Protein AF-W2EKQ3-F1 (afdb_monomer_lite)

Radius of gyration: 16.61 Å; chains: 1; bounding box: 39×33×30 Å

Foldseek 3Di:
DVVLVVVLVVVQVVQVVVCVVPVDCVSVVVSVVVSVVVVVVCVVCVPVVVVVVVLVVVQVVCVVVVHDRDDDPDDPVRVCVVVVVPD

Structure (mmCIF, N/CA/C/O backbone):
data_AF-W2EKQ3-F1
#
_entry.id   AF-W2EKQ3-F1
#
loop_
_atom_site.group_PDB
_atom_site.id
_atom_site.type_symbol
_atom_site.label_atom_id
_atom_site.label_alt_id
_atom_site.label_comp_id
_atom_site.label_asym_id
_atom_site.label_entity_id
_atom_site.label_seq_id
_atom_site.pdbx_PDB_ins_code
_atom_site.Cartn_x
_atom_site.Cartn_y
_atom_site.Cartn_z
_atom_site.occupancy
_atom_site.B_iso_or_equiv
_atom_site.auth_seq_id
_atom_site.auth_comp_id
_atom_site.auth_asym_id
_atom_site.auth_atom_id
_atom_site.pdbx_PDB_model_num
ATOM 1 N N . MET A 1 1 ? 2.442 8.281 -8.675 1.00 74.06 1 MET A N 1
ATOM 2 C CA . MET A 1 1 ? 1.959 7.599 -9.900 1.00 74.06 1 MET A CA 1
ATOM 3 C C . MET A 1 1 ? 0.484 7.226 -9.716 1.00 74.06 1 MET A C 1
ATOM 5 O O . MET A 1 1 ? 0.040 7.284 -8.573 1.00 74.06 1 MET A O 1
ATOM 9 N N . PRO A 1 2 ? -0.306 6.902 -10.763 1.00 86.19 2 PRO A N 1
ATOM 10 C CA . PRO A 1 2 ? -1.716 6.510 -10.600 1.00 86.19 2 PRO A CA 1
ATOM 11 C C . PRO A 1 2 ? -1.919 5.387 -9.569 1.00 86.19 2 PRO A C 1
ATOM 13 O O . PRO A 1 2 ? -2.778 5.494 -8.705 1.00 86.19 2 PRO A O 1
ATOM 16 N N . GLN A 1 3 ? -1.024 4.399 -9.556 1.00 92.25 3 GLN A N 1
ATOM 17 C CA . GLN A 1 3 ? -1.079 3.245 -8.657 1.00 92.25 3 GLN A CA 1
ATOM 18 C C . GLN A 1 3 ? -0.892 3.604 -7.170 1.00 92.25 3 GLN A C 1
ATOM 20 O O . GLN A 1 3 ? -1.422 2.915 -6.300 1.00 92.25 3 GLN A O 1
ATOM 25 N N . ASP A 1 4 ? -0.146 4.672 -6.853 1.00 93.81 4 ASP A N 1
ATOM 26 C CA . ASP A 1 4 ? -0.009 5.150 -5.465 1.00 93.81 4 ASP A CA 1
ATOM 27 C C . ASP A 1 4 ?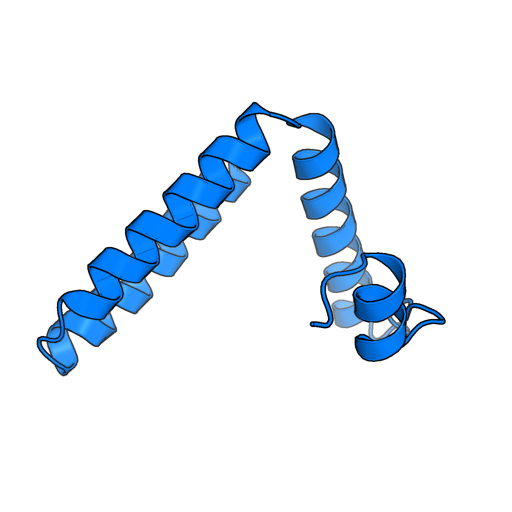 -1.329 5.718 -4.967 1.00 93.81 4 ASP A C 1
ATOM 29 O O . ASP A 1 4 ? -1.722 5.492 -3.827 1.00 93.81 4 ASP A O 1
ATOM 33 N N . ARG A 1 5 ? -2.017 6.452 -5.844 1.00 93.56 5 ARG A N 1
ATOM 34 C CA . ARG A 1 5 ? -3.321 7.019 -5.541 1.00 93.56 5 ARG A CA 1
ATOM 35 C C . ARG A 1 5 ? -4.351 5.915 -5.347 1.00 93.56 5 ARG A C 1
ATOM 37 O O . ARG A 1 5 ? -5.047 5.939 -4.343 1.00 93.56 5 ARG A O 1
ATOM 44 N N . ASP A 1 6 ? -4.395 4.940 -6.250 1.00 94.88 6 ASP A N 1
ATOM 45 C CA . ASP A 1 6 ? -5.334 3.821 -6.146 1.00 94.88 6 ASP A CA 1
ATOM 46 C C . ASP A 1 6 ? -5.110 3.031 -4.845 1.00 94.88 6 ASP A C 1
ATOM 48 O O . ASP A 1 6 ? -6.062 2.682 -4.147 1.00 94.88 6 ASP A O 1
ATOM 52 N N . GLY A 1 7 ? -3.844 2.810 -4.468 1.00 94.25 7 GLY A N 1
ATOM 53 C CA . GLY A 1 7 ? -3.495 2.185 -3.192 1.00 94.25 7 GLY A CA 1
ATOM 54 C C . GLY A 1 7 ? -3.895 3.026 -1.974 1.00 94.25 7 GLY A C 1
ATOM 55 O O . GLY A 1 7 ? -4.367 2.468 -0.981 1.00 94.25 7 GLY A O 1
ATOM 56 N N . PHE A 1 8 ? -3.729 4.351 -2.040 1.00 96.81 8 PHE A N 1
ATOM 57 C CA . PHE A 1 8 ? -4.157 5.264 -0.981 1.00 96.81 8 PHE A CA 1
ATOM 58 C C . PHE A 1 8 ? -5.675 5.243 -0.819 1.00 96.81 8 PHE A C 1
ATOM 60 O O . PHE A 1 8 ? -6.156 5.050 0.292 1.00 96.81 8 PHE A O 1
ATOM 67 N N . ASP A 1 9 ? -6.420 5.396 -1.912 1.00 97.69 9 ASP A N 1
ATOM 68 C CA . ASP A 1 9 ? -7.881 5.466 -1.891 1.00 97.69 9 ASP A CA 1
ATOM 69 C C . ASP A 1 9 ? -8.472 4.146 -1.353 1.00 97.69 9 ASP A C 1
ATOM 71 O O . ASP A 1 9 ? -9.277 4.162 -0.420 1.00 97.69 9 ASP A O 1
ATOM 75 N N . ALA A 1 10 ? -7.983 2.993 -1.830 1.00 96.38 10 ALA A N 1
ATOM 76 C CA . ALA A 1 10 ? -8.415 1.685 -1.329 1.00 96.38 10 ALA A CA 1
ATOM 77 C C . ALA A 1 10 ? -8.072 1.468 0.157 1.00 96.38 10 ALA A C 1
ATOM 79 O O . ALA A 1 10 ? -8.872 0.917 0.915 1.00 96.38 10 ALA A O 1
ATOM 80 N N . GLY A 1 11 ? -6.884 1.899 0.592 1.00 97.19 11 GLY A N 1
ATOM 81 C CA . GLY A 1 11 ? -6.476 1.801 1.993 1.00 97.19 11 GLY A CA 1
ATOM 82 C C . GLY A 1 11 ? -7.268 2.735 2.909 1.00 97.19 11 GLY A C 1
ATOM 83 O O . GLY A 1 11 ? -7.604 2.358 4.033 1.00 97.19 11 GLY A O 1
ATOM 84 N N . LEU A 1 12 ? -7.601 3.934 2.427 1.00 97.94 12 LEU A N 1
ATOM 85 C CA . LEU A 1 12 ? -8.345 4.931 3.186 1.00 97.94 12 LEU A CA 1
ATOM 86 C C . LEU A 1 12 ? -9.747 4.420 3.517 1.00 97.94 12 LEU A C 1
ATOM 88 O O . LEU A 1 12 ? -10.175 4.550 4.662 1.00 97.94 12 LEU A O 1
ATOM 92 N N . ASP A 1 13 ? -10.428 3.788 2.560 1.00 97.81 13 ASP A N 1
ATOM 93 C CA . ASP A 1 13 ? -11.755 3.203 2.780 1.00 97.81 13 ASP A CA 1
ATOM 94 C C . ASP A 1 13 ? -11.749 2.172 3.920 1.00 97.81 13 ASP A C 1
ATOM 96 O O . ASP A 1 13 ? -12.622 2.192 4.795 1.00 97.81 13 ASP A O 1
ATOM 100 N N . VAL A 1 14 ? -10.729 1.309 3.960 1.00 97.88 14 VAL A N 1
ATOM 101 C CA . VAL A 1 14 ? -10.560 0.305 5.022 1.00 97.88 14 VAL A CA 1
ATOM 102 C C . VAL A 1 14 ? -10.318 0.978 6.372 1.00 97.88 14 VAL A C 1
ATOM 104 O O . VAL A 1 14 ? -11.018 0.686 7.343 1.00 97.88 14 VAL A O 1
ATOM 107 N N . VAL A 1 15 ? -9.381 1.928 6.438 1.00 98.00 15 VAL A N 1
ATOM 108 C CA . VAL A 1 15 ? -9.052 2.622 7.691 1.00 98.00 15 VAL A CA 1
ATOM 109 C C . VAL A 1 15 ? -10.246 3.418 8.212 1.00 98.00 15 VAL A C 1
ATOM 111 O O . VAL A 1 15 ? -10.520 3.391 9.410 1.00 98.00 15 VAL A O 1
ATOM 114 N N . LEU A 1 16 ? -11.013 4.082 7.347 1.00 98.06 16 LEU A N 1
ATOM 115 C CA . LEU A 1 16 ? -12.219 4.801 7.762 1.00 98.06 16 LEU A CA 1
ATOM 116 C C . LEU A 1 16 ? -13.287 3.857 8.326 1.00 98.06 16 LEU A C 1
ATOM 118 O O . LEU A 1 16 ? -13.951 4.208 9.307 1.00 98.06 16 LEU A O 1
ATOM 122 N N . ALA A 1 17 ? -13.441 2.656 7.759 1.00 97.94 17 ALA A N 1
ATOM 123 C CA . ALA A 1 17 ? -14.340 1.644 8.306 1.00 97.94 17 ALA A CA 1
ATOM 124 C C . ALA A 1 17 ? -13.898 1.188 9.710 1.00 97.94 17 ALA A C 1
ATOM 126 O O . ALA A 1 17 ? -14.720 1.121 10.628 1.00 97.94 17 ALA A O 1
ATOM 127 N N . GLU A 1 18 ? -12.601 0.949 9.909 1.00 96.88 18 GLU A N 1
ATOM 128 C CA . GLU A 1 18 ? -12.032 0.564 11.206 1.00 96.88 18 GLU A CA 1
AT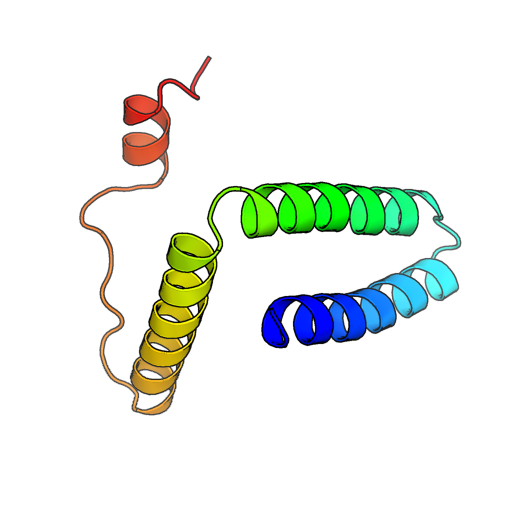OM 129 C C . GLU A 1 18 ? -12.143 1.676 12.253 1.00 96.88 18 GLU A C 1
ATOM 131 O O . GLU A 1 18 ? -12.529 1.426 13.399 1.00 96.88 18 GLU A O 1
ATOM 136 N N . VAL A 1 19 ? -11.847 2.918 11.869 1.00 98.00 19 VAL A N 1
ATOM 137 C CA . VAL A 1 19 ? -12.000 4.104 12.721 1.00 98.00 19 VAL A CA 1
ATOM 138 C C . VAL A 1 19 ? -13.461 4.268 13.120 1.00 98.00 19 VAL A C 1
ATOM 140 O O . VAL A 1 19 ? -13.749 4.510 14.286 1.00 98.00 19 VAL A O 1
ATOM 143 N N . ARG A 1 20 ? -14.413 4.077 12.200 1.00 97.12 20 ARG A N 1
ATOM 144 C CA . ARG A 1 20 ? -15.843 4.152 12.530 1.00 97.12 20 ARG A CA 1
ATOM 145 C C . ARG A 1 20 ? -16.266 3.075 13.531 1.00 97.12 20 ARG A C 1
ATOM 147 O O . ARG A 1 20 ? -17.119 3.342 14.372 1.00 97.12 20 ARG A O 1
ATOM 154 N N . ALA A 1 21 ? -15.687 1.879 13.440 1.00 97.62 21 ALA A N 1
ATOM 155 C CA . ALA A 1 21 ? -15.987 0.775 14.347 1.00 97.62 21 ALA A CA 1
ATOM 156 C C . ALA A 1 21 ? -15.336 0.935 15.732 1.00 97.62 21 ALA A C 1
ATOM 158 O O . ALA A 1 21 ? -15.917 0.526 16.734 1.00 97.62 21 ALA A O 1
ATOM 159 N N . SER A 1 22 ? -14.135 1.515 15.794 1.00 96.81 22 SER A N 1
ATOM 160 C CA . SER A 1 22 ? -13.318 1.577 17.018 1.00 96.81 22 SER A CA 1
ATOM 161 C C . SER A 1 22 ? -13.267 2.949 17.689 1.00 96.81 22 SER A C 1
ATOM 163 O O . SER A 1 22 ? -12.904 3.035 18.858 1.00 96.81 22 SER A O 1
ATOM 165 N N . LEU A 1 23 ? -13.619 4.010 16.959 1.00 96.06 23 LEU A N 1
ATOM 166 C CA . LEU A 1 23 ? -13.423 5.420 17.315 1.00 96.06 23 LEU A CA 1
ATOM 167 C C . LEU A 1 23 ? -11.958 5.803 17.592 1.00 96.06 23 LEU A C 1
ATOM 169 O O . LEU A 1 23 ? -11.689 6.843 18.192 1.00 96.06 23 LEU A O 1
ATOM 173 N N . ASP A 1 24 ? -11.008 4.993 17.124 1.00 94.88 24 ASP A N 1
ATOM 174 C CA . ASP A 1 24 ? -9.579 5.255 17.262 1.00 94.88 24 ASP A CA 1
ATOM 175 C C . ASP A 1 24 ? -9.056 6.076 16.077 1.00 94.88 24 ASP A C 1
ATOM 177 O O . ASP A 1 24 ? -8.747 5.547 15.010 1.00 94.88 24 ASP A O 1
ATOM 181 N N . LEU A 1 25 ? -8.935 7.390 16.275 1.00 95.88 25 LEU A N 1
ATOM 182 C CA . LEU A 1 25 ? -8.367 8.305 15.280 1.00 95.88 25 LEU A CA 1
ATOM 183 C C . LEU A 1 25 ? -6.845 8.151 15.107 1.00 95.88 25 LEU A C 1
ATOM 185 O O . LEU A 1 25 ? -6.301 8.654 14.121 1.00 95.88 25 LEU A O 1
ATOM 189 N N . GLY A 1 26 ? -6.158 7.456 16.021 1.00 97.19 26 GLY A N 1
ATOM 190 C CA . GLY A 1 26 ? -4.726 7.174 15.914 1.00 97.19 26 GLY A CA 1
ATOM 191 C C . GLY A 1 26 ? -4.396 6.420 14.628 1.00 97.19 26 GLY A C 1
ATOM 192 O O . GLY A 1 26 ? -3.479 6.812 13.909 1.00 97.19 26 GLY A O 1
ATOM 193 N N . ARG A 1 27 ? -5.236 5.447 14.255 1.00 94.88 27 ARG A N 1
ATOM 194 C CA . ARG A 1 27 ? -5.094 4.681 13.004 1.00 94.88 27 ARG A CA 1
ATOM 195 C C . ARG A 1 27 ? -5.131 5.548 11.753 1.00 94.88 27 ARG A C 1
ATOM 197 O O . ARG A 1 27 ? -4.335 5.348 10.841 1.00 94.88 27 ARG A O 1
ATOM 204 N N . LEU A 1 28 ? -6.027 6.536 11.711 1.00 97.44 28 LEU A N 1
ATOM 205 C CA . LEU A 1 28 ? -6.092 7.464 10.581 1.00 97.44 28 LEU A CA 1
ATOM 206 C C . LEU A 1 28 ? -4.820 8.317 10.494 1.00 97.44 28 LEU A C 1
ATOM 208 O O . LEU A 1 28 ? -4.295 8.528 9.404 1.00 97.44 28 LEU A O 1
ATOM 212 N N . SER A 1 29 ? -4.306 8.776 11.637 1.00 97.50 29 SER A N 1
ATOM 213 C CA . SER A 1 29 ? -3.055 9.539 11.697 1.00 97.50 29 SER A CA 1
ATOM 214 C C . SER A 1 29 ? -1.861 8.717 11.197 1.00 97.50 29 SER A C 1
ATOM 216 O O . SER A 1 29 ? -1.100 9.184 10.350 1.00 97.50 29 SER A O 1
ATOM 218 N N . GLU A 1 30 ? -1.729 7.469 11.655 1.00 97.56 30 GLU A N 1
ATOM 219 C CA . GLU A 1 30 ? -0.671 6.544 11.226 1.00 97.56 30 GLU A CA 1
ATOM 220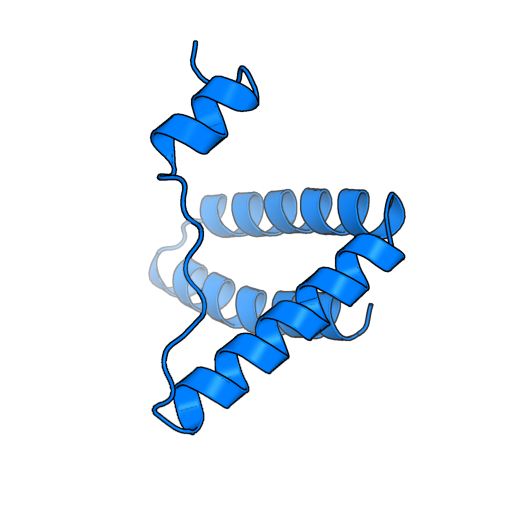 C C . GLU A 1 30 ? -0.756 6.223 9.731 1.00 97.56 30 GLU A C 1
ATOM 222 O O . GLU A 1 30 ? 0.266 6.216 9.035 1.00 97.56 30 GLU A O 1
ATOM 227 N N . PHE A 1 31 ? -1.971 6.019 9.217 1.00 98.00 31 PHE A N 1
ATOM 228 C CA . PHE A 1 31 ? -2.217 5.798 7.797 1.00 98.00 31 PHE A CA 1
ATOM 229 C C . PHE A 1 31 ? -1.756 6.992 6.954 1.00 98.00 31 PHE A C 1
ATOM 231 O O . PHE A 1 31 ? -0.965 6.827 6.022 1.00 98.00 31 PHE A O 1
ATOM 238 N N . ILE A 1 32 ? -2.192 8.206 7.313 1.00 97.69 32 ILE A N 1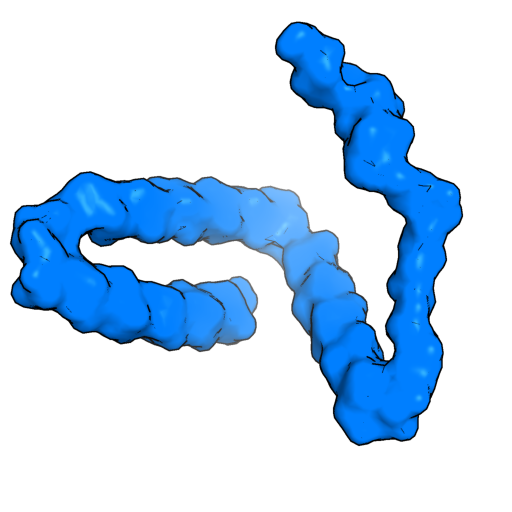
ATOM 239 C CA . ILE A 1 32 ? -1.811 9.438 6.608 1.00 97.69 32 ILE A CA 1
ATOM 240 C C . ILE A 1 32 ? -0.294 9.641 6.670 1.00 97.69 32 ILE A C 1
ATOM 242 O O . ILE A 1 32 ? 0.326 9.953 5.653 1.00 97.69 32 ILE A O 1
ATOM 246 N N . HIS A 1 33 ? 0.319 9.443 7.840 1.00 97.94 33 HIS A N 1
ATOM 247 C CA . HIS A 1 33 ? 1.762 9.601 8.009 1.00 97.94 33 HIS A CA 1
ATOM 248 C C . HIS A 1 33 ? 2.554 8.614 7.143 1.00 97.94 33 HIS A C 1
ATOM 250 O O . HIS A 1 33 ? 3.503 9.005 6.463 1.00 97.94 33 HIS A O 1
ATOM 256 N N . THR A 1 34 ? 2.137 7.349 7.113 1.00 97.75 34 THR A N 1
ATOM 257 C CA . THR A 1 34 ? 2.767 6.317 6.281 1.00 97.75 34 THR A CA 1
ATOM 258 C C . THR A 1 34 ? 2.696 6.680 4.800 1.00 97.75 34 THR A C 1
ATOM 260 O O . THR A 1 34 ? 3.704 6.631 4.095 1.00 97.75 34 THR A O 1
ATOM 263 N N . TRP A 1 35 ? 1.529 7.114 4.326 1.00 97.62 35 TRP A N 1
ATOM 264 C CA . TRP A 1 35 ? 1.358 7.509 2.930 1.00 97.62 35 TRP A CA 1
ATOM 265 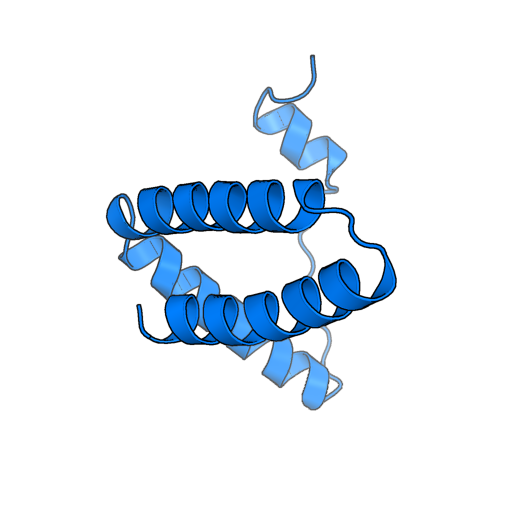C C . TRP A 1 35 ? 2.091 8.790 2.557 1.00 97.62 35 TRP A C 1
ATOM 267 O O . TRP A 1 35 ? 2.571 8.906 1.430 1.00 97.62 35 TRP A O 1
ATOM 277 N N . TRP A 1 36 ? 2.259 9.716 3.499 1.00 97.56 36 TRP A N 1
ATOM 278 C CA . TRP A 1 36 ? 3.141 10.862 3.309 1.00 97.56 36 TRP A CA 1
ATOM 279 C C . TRP A 1 36 ? 4.589 10.422 3.051 1.00 97.56 36 TRP A C 1
ATOM 281 O O . TRP A 1 36 ? 5.208 10.893 2.097 1.00 97.56 36 TRP A O 1
ATOM 291 N N . LEU A 1 37 ? 5.114 9.470 3.832 1.00 96.88 37 LEU A N 1
ATOM 292 C CA . LEU A 1 37 ? 6.461 8.927 3.617 1.00 96.88 37 LEU A CA 1
ATOM 293 C C . LEU A 1 37 ? 6.587 8.230 2.255 1.00 96.88 37 LEU A C 1
ATOM 295 O O . LEU A 1 37 ? 7.565 8.460 1.544 1.00 96.88 37 LEU A O 1
ATOM 299 N N . ILE A 1 38 ? 5.583 7.439 1.863 1.00 94.88 38 ILE A N 1
ATOM 300 C CA . ILE A 1 38 ? 5.536 6.787 0.544 1.00 94.88 38 ILE A CA 1
ATOM 301 C C . ILE A 1 38 ? 5.530 7.828 -0.579 1.00 94.88 38 ILE A C 1
ATOM 303 O O . ILE A 1 38 ? 6.252 7.672 -1.564 1.00 94.88 38 ILE A O 1
ATOM 307 N N . ALA A 1 39 ? 4.746 8.901 -0.444 1.00 94.81 39 ALA A N 1
ATOM 308 C CA . ALA A 1 39 ? 4.692 9.972 -1.433 1.00 94.81 39 ALA A CA 1
ATOM 309 C C . ALA A 1 39 ? 6.045 10.687 -1.559 1.00 94.81 39 ALA A C 1
ATOM 311 O O . ALA A 1 39 ? 6.517 10.911 -2.673 1.00 94.81 39 ALA A O 1
ATOM 312 N N . CYS A 1 40 ? 6.703 10.991 -0.435 1.00 95.81 40 CYS A N 1
ATOM 313 C CA . CYS A 1 40 ? 8.051 11.557 -0.432 1.00 95.81 40 CYS A CA 1
ATOM 314 C C . CYS A 1 40 ? 9.066 10.643 -1.137 1.00 95.81 40 CYS A C 1
ATOM 316 O O . CYS A 1 40 ? 9.856 11.130 -1.946 1.00 95.81 40 CYS A O 1
ATOM 318 N N . ASP A 1 41 ? 9.038 9.337 -0.858 1.00 93.25 41 ASP A N 1
ATOM 319 C CA . ASP A 1 41 ? 9.931 8.359 -1.493 1.00 93.25 41 ASP A CA 1
ATOM 320 C C . ASP A 1 41 ? 9.661 8.239 -3.001 1.00 93.25 41 ASP A C 1
ATOM 322 O O . ASP A 1 41 ? 10.580 8.314 -3.812 1.00 93.25 41 ASP A O 1
ATOM 326 N N . SER A 1 42 ? 8.385 8.200 -3.390 1.00 93.31 42 SER A N 1
ATOM 327 C CA . SER A 1 42 ? 7.959 8.123 -4.794 1.00 93.31 42 SER A CA 1
ATOM 328 C C . SER A 1 42 ? 8.351 9.361 -5.604 1.00 93.31 42 SER A C 1
ATOM 330 O O . SER A 1 42 ? 8.640 9.256 -6.793 1.00 93.31 42 SER A O 1
ATOM 332 N N . VAL A 1 43 ? 8.367 10.545 -4.981 1.00 94.44 43 VAL A N 1
ATOM 333 C CA . VAL A 1 43 ? 8.866 11.780 -5.613 1.00 94.44 43 VAL A CA 1
ATOM 334 C C . VAL A 1 43 ? 10.390 11.761 -5.736 1.00 94.44 43 VAL A C 1
ATOM 336 O O . VAL A 1 43 ? 10.931 12.271 -6.715 1.00 94.44 43 VAL A O 1
ATOM 339 N N . LYS A 1 44 ? 11.086 11.182 -4.753 1.00 95.56 44 LYS A N 1
ATOM 340 C CA . LYS A 1 44 ? 12.549 11.092 -4.734 1.00 95.56 44 LYS A CA 1
ATOM 341 C C . LYS A 1 44 ? 13.087 10.098 -5.768 1.00 95.56 44 LYS A C 1
ATOM 343 O O . LYS A 1 44 ? 14.117 10.384 -6.373 1.00 95.56 44 LYS A O 1
ATOM 348 N N . ASP A 1 45 ? 12.409 8.968 -5.965 1.00 95.62 45 ASP A N 1
ATOM 349 C CA . ASP A 1 45 ? 12.773 7.938 -6.947 1.00 95.62 45 ASP A CA 1
ATOM 350 C C . ASP A 1 45 ? 11.548 7.422 -7.736 1.00 95.62 45 ASP A C 1
ATOM 352 O O . ASP A 1 45 ? 11.017 6.337 -7.468 1.00 95.62 45 ASP A O 1
ATOM 356 N N . PRO A 1 46 ? 11.081 8.185 -8.743 1.00 93.62 46 PRO A N 1
ATOM 357 C CA . PRO A 1 46 ? 9.901 7.811 -9.523 1.00 93.62 46 PRO A CA 1
ATOM 358 C C . PRO A 1 46 ? 10.094 6.538 -10.356 1.00 93.62 46 PRO A C 1
ATOM 360 O O . PRO A 1 46 ? 9.139 5.782 -10.563 1.00 93.62 46 PRO A O 1
ATOM 363 N N . GLN A 1 47 ? 11.317 6.297 -10.844 1.00 95.19 47 GLN A N 1
ATOM 364 C CA . GLN A 1 47 ? 11.620 5.108 -11.639 1.00 95.19 47 GLN A CA 1
ATOM 365 C C . GLN A 1 47 ? 11.646 3.871 -10.745 1.00 95.19 47 GLN A C 1
ATOM 367 O O . GLN A 1 47 ? 10.945 2.909 -11.040 1.00 95.19 47 GLN A O 1
ATOM 372 N N . GLY A 1 48 ? 12.349 3.915 -9.608 1.00 94.19 48 GLY A N 1
ATOM 373 C CA . GLY A 1 48 ? 12.369 2.799 -8.664 1.00 94.19 48 GLY A CA 1
ATOM 374 C C . GLY A 1 48 ? 10.975 2.439 -8.149 1.00 94.19 48 GLY A C 1
ATOM 375 O O . GLY A 1 48 ? 10.664 1.254 -7.979 1.00 94.19 48 GLY A O 1
ATOM 376 N N . ARG A 1 49 ? 10.096 3.438 -7.979 1.00 94.50 49 ARG A N 1
ATOM 377 C CA . ARG A 1 49 ? 8.681 3.216 -7.658 1.00 94.50 49 ARG A CA 1
ATOM 378 C C . ARG A 1 49 ? 7.924 2.520 -8.792 1.00 94.50 49 ARG A C 1
ATOM 380 O O . ARG A 1 49 ? 7.160 1.595 -8.521 1.00 94.50 49 ARG A O 1
ATOM 387 N N . THR A 1 50 ? 8.147 2.931 -10.038 1.00 94.12 50 THR A N 1
ATOM 388 C CA . THR A 1 50 ? 7.551 2.294 -11.227 1.00 94.12 50 THR A CA 1
ATOM 389 C C . THR A 1 50 ? 7.992 0.836 -11.337 1.00 94.12 50 THR A C 1
ATOM 391 O O . THR A 1 50 ? 7.145 -0.056 -11.370 1.00 94.12 50 THR A O 1
ATOM 394 N N . ASP A 1 51 ? 9.297 0.576 -11.240 1.00 94.94 51 ASP A N 1
ATOM 395 C CA . ASP A 1 51 ? 9.851 -0.778 -11.288 1.00 94.94 51 ASP A CA 1
ATOM 396 C C . ASP A 1 51 ? 9.293 -1.662 -10.158 1.00 94.94 51 ASP A C 1
ATOM 398 O O . ASP A 1 51 ? 9.131 -2.873 -10.312 1.00 94.94 51 ASP A O 1
ATOM 402 N N . ALA A 1 52 ? 9.010 -1.084 -8.983 1.00 92.44 52 ALA A N 1
ATOM 403 C CA . ALA A 1 52 ? 8.404 -1.817 -7.876 1.00 92.44 52 ALA A CA 1
ATOM 404 C C . ALA A 1 52 ? 6.978 -2.284 -8.203 1.00 92.44 52 ALA A C 1
ATOM 406 O O . ALA A 1 52 ? 6.644 -3.431 -7.898 1.00 92.44 52 ALA A O 1
ATOM 407 N N . TYR A 1 53 ? 6.166 -1.439 -8.845 1.00 93.94 53 TYR A N 1
ATOM 408 C CA . TYR A 1 53 ? 4.826 -1.819 -9.293 1.00 93.94 53 TYR A CA 1
ATOM 409 C C . TYR A 1 53 ? 4.862 -2.875 -10.395 1.00 93.94 53 TYR A C 1
ATOM 411 O O . TYR A 1 53 ? 4.102 -3.838 -10.328 1.00 93.94 53 TYR A O 1
ATOM 419 N N . GLU A 1 54 ? 5.767 -2.744 -11.363 1.00 94.75 54 GLU A N 1
ATOM 420 C CA . GLU A 1 54 ? 5.935 -3.739 -12.427 1.00 94.75 54 GLU A CA 1
ATOM 421 C C . GLU A 1 54 ? 6.345 -5.103 -11.860 1.00 94.75 54 GLU A C 1
ATOM 423 O O . GLU A 1 54 ? 5.749 -6.127 -12.197 1.00 94.75 54 GLU A O 1
ATOM 428 N N . ARG A 1 55 ? 7.303 -5.129 -10.922 1.00 92.69 55 ARG A N 1
ATOM 429 C CA . ARG A 1 55 ? 7.686 -6.365 -10.221 1.00 92.69 55 ARG A CA 1
ATOM 430 C C . ARG A 1 55 ? 6.525 -6.969 -9.434 1.00 92.69 55 ARG A C 1
ATOM 432 O O . ARG A 1 55 ? 6.368 -8.186 -9.446 1.00 92.69 55 ARG A O 1
ATOM 439 N N . ALA A 1 56 ? 5.728 -6.148 -8.750 1.00 92.19 56 ALA A N 1
ATOM 440 C CA . ALA A 1 56 ? 4.572 -6.626 -7.994 1.00 92.19 56 ALA A CA 1
ATOM 441 C C . ALA A 1 56 ? 3.501 -7.234 -8.914 1.00 92.19 56 ALA A C 1
ATOM 443 O O . ALA A 1 56 ? 3.013 -8.326 -8.630 1.00 92.19 56 ALA A O 1
ATOM 444 N N . ALA A 1 57 ? 3.192 -6.572 -10.034 1.00 93.62 57 ALA A N 1
ATOM 445 C CA . ALA A 1 57 ? 2.263 -7.079 -11.041 1.00 93.62 57 ALA A CA 1
ATOM 446 C C . ALA A 1 57 ? 2.749 -8.413 -11.624 1.00 93.62 57 ALA A C 1
ATOM 448 O O . ALA A 1 57 ? 2.000 -9.384 -11.645 1.00 93.62 57 ALA A O 1
ATOM 449 N N . HIS A 1 58 ? 4.031 -8.501 -11.985 1.00 93.25 58 HIS A N 1
ATOM 450 C CA . HIS A 1 58 ? 4.613 -9.737 -12.498 1.00 93.25 58 HIS A CA 1
ATOM 451 C C . HIS A 1 58 ? 4.546 -10.891 -11.484 1.00 93.25 58 HIS A C 1
ATOM 453 O O . HIS A 1 58 ? 4.208 -12.020 -11.833 1.00 93.25 58 HIS A O 1
ATOM 459 N N . VAL A 1 59 ? 4.831 -10.625 -10.204 1.00 92.94 59 VAL A N 1
ATOM 460 C CA . VAL A 1 59 ? 4.695 -11.635 -9.143 1.00 92.94 59 VAL A CA 1
ATOM 461 C C . VAL A 1 59 ? 3.245 -12.101 -8.998 1.00 92.94 59 VAL A C 1
ATOM 463 O O . VAL A 1 59 ? 3.021 -13.298 -8.812 1.00 92.94 59 VAL A O 1
ATOM 466 N N . GLN A 1 60 ? 2.274 -11.191 -9.105 1.00 91.88 60 GLN A N 1
ATOM 467 C CA . GLN A 1 60 ? 0.856 -11.543 -9.059 1.00 91.88 60 GLN A CA 1
ATOM 468 C C . GLN A 1 60 ? 0.457 -12.423 -10.252 1.00 91.88 60 GLN A C 1
ATOM 470 O O . GLN A 1 60 ? -0.176 -13.453 -10.050 1.00 91.88 60 GLN A O 1
ATOM 475 N N . GLU A 1 61 ? 0.901 -12.093 -11.467 1.00 95.25 61 GLU A N 1
ATOM 476 C CA . GLU A 1 61 ? 0.660 -12.908 -12.667 1.00 95.25 61 GLU A CA 1
ATOM 477 C C . GLU A 1 61 ? 1.205 -14.337 -12.517 1.00 95.25 61 GLU A C 1
ATOM 479 O O . GLU A 1 61 ? 0.529 -15.309 -12.861 1.00 95.25 61 GLU A O 1
ATOM 484 N N . LEU A 1 62 ? 2.418 -14.484 -11.967 1.00 94.94 62 LEU A N 1
ATOM 485 C CA . LEU A 1 62 ? 2.999 -15.798 -11.681 1.00 94.94 62 LEU A CA 1
ATOM 486 C C . LEU A 1 62 ? 2.168 -16.566 -10.648 1.00 94.94 62 LEU A C 1
ATOM 488 O O . LEU A 1 62 ? 1.932 -17.763 -10.825 1.00 94.94 62 LEU A O 1
ATOM 492 N N . ALA A 1 63 ? 1.715 -15.889 -9.589 1.00 92.88 63 ALA A N 1
ATOM 493 C CA . ALA A 1 63 ? 0.883 -16.489 -8.553 1.00 92.88 63 ALA A CA 1
ATOM 494 C C . ALA A 1 63 ? -0.461 -16.982 -9.117 1.00 92.88 63 ALA A C 1
ATOM 496 O O . ALA A 1 63 ? -0.849 -18.122 -8.859 1.00 92.88 63 ALA A O 1
ATOM 497 N N . ASP A 1 64 ? -1.128 -16.164 -9.934 1.00 95.50 64 ASP A N 1
ATOM 498 C CA . ASP A 1 64 ? -2.416 -16.483 -10.561 1.00 95.50 64 ASP A CA 1
ATOM 499 C C . ASP A 1 64 ? -2.295 -17.645 -11.557 1.00 95.50 64 ASP A C 1
ATOM 501 O O . ASP A 1 64 ? -3.195 -18.479 -11.674 1.00 95.50 64 ASP A O 1
ATOM 505 N N . ALA A 1 65 ? -1.149 -17.755 -12.234 1.00 95.38 65 ALA A N 1
ATOM 506 C CA . ALA A 1 65 ? -0.820 -18.878 -13.106 1.00 95.38 65 ALA A CA 1
ATOM 507 C C . ALA A 1 65 ? -0.394 -20.153 -12.345 1.00 95.38 65 ALA A C 1
ATOM 509 O O . ALA A 1 65 ? -0.056 -21.157 -12.978 1.00 95.38 65 ALA A O 1
ATOM 510 N N . GLY A 1 66 ? -0.364 -20.129 -11.006 1.00 93.25 66 GLY A N 1
ATOM 511 C CA . GLY A 1 66 ? 0.112 -21.237 -10.171 1.00 93.25 66 GLY A CA 1
ATOM 512 C C . GLY A 1 66 ? 1.608 -21.531 -10.333 1.00 93.25 66 GLY A C 1
ATOM 513 O O . GLY A 1 66 ? 2.067 -22.623 -9.992 1.00 93.25 66 GLY A O 1
ATOM 514 N N . GLN A 1 67 ? 2.369 -20.584 -10.883 1.00 92.75 67 GLN A N 1
ATOM 515 C CA . GLN A 1 67 ? 3.804 -20.711 -11.094 1.00 92.75 67 GLN A CA 1
ATOM 516 C C . GLN A 1 67 ? 4.573 -20.384 -9.813 1.00 92.75 67 GLN A C 1
ATOM 518 O O . GLN A 1 67 ? 4.093 -19.712 -8.898 1.00 92.75 67 GLN A O 1
ATOM 523 N N . GLN A 1 68 ? 5.806 -20.881 -9.733 1.00 87.25 68 GLN A N 1
ATOM 524 C CA . GLN A 1 68 ? 6.660 -20.606 -8.590 1.00 87.25 68 GLN A CA 1
ATOM 525 C C . GLN A 1 68 ? 7.068 -19.129 -8.579 1.00 87.25 68 GLN A C 1
ATOM 527 O O . GLN A 1 68 ? 7.741 -18.650 -9.488 1.00 87.25 68 GLN A O 1
ATOM 532 N N . ILE A 1 69 ? 6.709 -18.427 -7.505 1.00 87.38 69 ILE A N 1
ATOM 533 C CA . ILE A 1 69 ? 7.132 -17.044 -7.281 1.00 87.38 69 ILE A CA 1
ATOM 534 C C . ILE A 1 69 ? 8.643 -17.026 -6.988 1.00 87.38 69 ILE A C 1
ATOM 536 O O . ILE A 1 69 ? 9.084 -17.754 -6.086 1.00 87.38 69 ILE A O 1
ATOM 540 N N . PRO A 1 70 ? 9.440 -16.195 -7.688 1.00 79.50 70 PRO A N 1
ATOM 541 C CA . PRO A 1 70 ? 10.854 -16.021 -7.393 1.00 79.50 70 PRO A CA 1
ATOM 542 C C . PRO A 1 70 ? 11.037 -15.591 -5.937 1.00 79.50 70 PRO A C 1
ATOM 544 O O . PRO A 1 70 ? 10.536 -14.550 -5.512 1.00 79.50 70 PRO A O 1
ATOM 547 N N . ARG A 1 71 ? 11.747 -16.403 -5.151 1.00 79.88 71 ARG A N 1
ATOM 548 C CA . ARG A 1 71 ? 12.145 -16.043 -3.787 1.00 79.88 71 ARG A CA 1
ATOM 549 C C . ARG A 1 71 ? 13.581 -15.549 -3.805 1.00 79.88 71 ARG A C 1
ATOM 551 O O . ARG A 1 71 ? 14.414 -16.108 -4.514 1.00 79.88 71 ARG A O 1
ATOM 558 N N . GLY A 1 72 ? 13.853 -14.515 -3.013 1.00 80.69 72 GLY A N 1
ATOM 559 C CA . GLY A 1 72 ? 15.224 -14.122 -2.711 1.00 80.69 72 GLY A CA 1
ATOM 560 C C . GLY A 1 72 ? 15.979 -15.268 -2.036 1.00 80.69 72 GLY A C 1
ATOM 561 O O . GLY A 1 72 ? 15.386 -16.106 -1.355 1.00 80.69 72 GLY A O 1
ATOM 562 N N . ASP A 1 73 ? 17.288 -15.289 -2.237 1.00 84.88 73 ASP A N 1
ATOM 563 C CA . ASP A 1 73 ? 18.238 -16.199 -1.594 1.00 84.88 73 ASP A CA 1
ATOM 564 C C . ASP A 1 73 ? 18.499 -15.839 -0.123 1.00 84.88 73 ASP A C 1
ATOM 566 O O . ASP A 1 73 ? 18.931 -16.689 0.652 1.00 84.88 73 ASP A O 1
ATOM 570 N N . LYS A 1 74 ? 18.197 -14.595 0.265 1.00 88.19 74 LYS A N 1
ATOM 571 C CA . LYS A 1 74 ? 18.401 -14.061 1.614 1.00 88.19 74 LYS A CA 1
ATOM 572 C C . LYS A 1 74 ? 17.110 -13.985 2.417 1.00 88.19 74 LYS A C 1
ATOM 574 O O . LYS A 1 74 ? 16.068 -13.527 1.945 1.00 88.19 74 LYS A O 1
ATOM 579 N N . SER A 1 75 ? 17.213 -14.363 3.682 1.00 87.19 75 SER A N 1
ATOM 580 C CA . SER A 1 75 ? 16.205 -14.111 4.704 1.00 87.19 75 SER A CA 1
ATOM 581 C C . SER A 1 75 ? 16.125 -12.623 5.063 1.00 87.19 75 SER A C 1
ATOM 583 O O . SER A 1 75 ? 17.066 -11.852 4.871 1.00 87.19 75 SER A O 1
ATOM 585 N N . TRP A 1 76 ? 15.009 -12.216 5.675 1.00 82.81 76 TRP A N 1
ATOM 586 C CA . TRP A 1 76 ? 14.849 -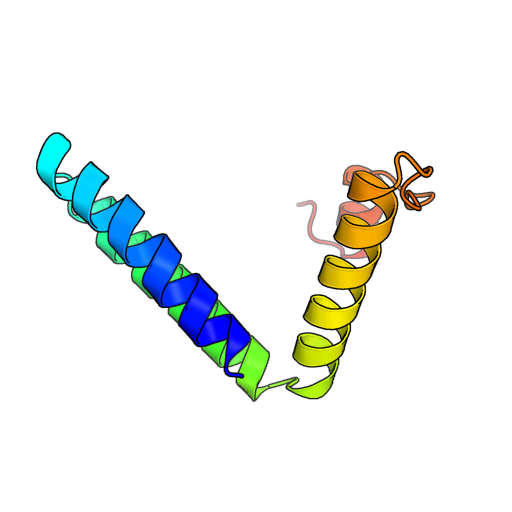10.855 6.197 1.00 82.81 76 TRP A CA 1
ATOM 587 C C . TRP A 1 76 ? 15.961 -10.447 7.163 1.00 82.81 76 TRP A C 1
ATOM 589 O O . TRP A 1 76 ? 16.412 -9.308 7.117 1.00 82.81 76 TRP A O 1
ATOM 599 N N . ARG A 1 77 ? 16.436 -11.379 7.999 1.00 86.88 77 ARG A N 1
ATOM 600 C CA . ARG A 1 77 ? 17.522 -11.121 8.950 1.00 86.88 77 ARG A CA 1
ATOM 601 C C . ARG A 1 77 ? 18.822 -10.772 8.225 1.00 86.88 77 ARG A C 1
ATOM 603 O O . ARG A 1 77 ? 19.459 -9.781 8.552 1.00 86.88 77 ARG A O 1
ATOM 610 N N . GLU A 1 78 ? 19.169 -11.533 7.190 1.00 89.69 78 GLU A N 1
ATOM 611 C CA . GLU A 1 78 ? 20.363 -11.272 6.374 1.00 89.69 78 GLU A CA 1
ATOM 612 C C . GLU A 1 78 ? 20.262 -9.925 5.646 1.00 89.69 78 GLU A C 1
ATOM 614 O O . GLU A 1 78 ? 21.205 -9.137 5.669 1.00 89.69 78 GLU A O 1
ATOM 619 N N . LEU A 1 79 ? 19.093 -9.604 5.083 1.00 87.50 79 LEU A N 1
ATOM 620 C CA . LEU A 1 79 ? 18.860 -8.314 4.427 1.00 87.50 79 LEU A CA 1
ATOM 621 C C . LEU A 1 79 ? 18.957 -7.124 5.397 1.00 87.50 79 LEU A C 1
ATOM 623 O O . LEU A 1 79 ? 19.478 -6.069 5.027 1.00 87.50 79 LEU A O 1
ATOM 627 N N . LEU A 1 80 ? 18.454 -7.263 6.626 1.00 86.50 80 LEU A N 1
ATOM 628 C CA . LEU A 1 80 ? 18.503 -6.204 7.641 1.00 86.50 80 LEU A CA 1
ATOM 629 C C . LEU A 1 80 ? 19.916 -6.005 8.202 1.00 86.50 80 LEU A C 1
ATOM 631 O O . LEU A 1 80 ? 20.343 -4.856 8.370 1.00 86.50 80 LEU A O 1
ATOM 635 N N . ALA A 1 81 ? 20.653 -7.098 8.420 1.00 89.69 81 ALA A N 1
ATOM 636 C CA . ALA A 1 81 ? 22.054 -7.065 8.827 1.00 89.69 81 ALA A CA 1
ATOM 637 C C . ALA A 1 81 ? 22.925 -6.339 7.784 1.00 89.69 81 ALA A C 1
ATOM 639 O O . ALA A 1 81 ? 23.706 -5.451 8.131 1.00 89.69 81 ALA A O 1
ATOM 640 N N . GLU A 1 82 ? 22.739 -6.631 6.492 1.00 88.94 82 GLU A N 1
ATOM 641 C CA . GLU A 1 82 ? 23.461 -5.965 5.394 1.00 88.94 82 GLU A CA 1
ATOM 642 C C . GLU A 1 82 ? 23.185 -4.461 5.323 1.00 88.94 82 GLU A C 1
ATOM 644 O O . GLU A 1 82 ? 24.090 -3.660 5.070 1.00 88.94 82 GLU A O 1
ATOM 649 N N . ARG A 1 83 ? 21.939 -4.060 5.591 1.00 87.38 83 ARG A N 1
ATOM 650 C CA . ARG A 1 83 ? 21.524 -2.651 5.600 1.00 87.38 83 ARG A CA 1
ATOM 651 C C . ARG A 1 83 ? 21.907 -1.913 6.883 1.00 87.38 83 ARG A C 1
ATOM 653 O O . ARG A 1 83 ? 21.631 -0.719 6.983 1.00 87.38 83 ARG A O 1
ATOM 660 N N . ARG A 1 84 ? 22.550 -2.590 7.845 1.00 81.06 84 ARG A N 1
ATOM 661 C CA . ARG A 1 84 ? 22.924 -2.046 9.164 1.00 81.06 84 ARG A CA 1
ATOM 662 C C . ARG A 1 84 ? 21.731 -1.460 9.928 1.00 81.06 84 ARG A C 1
ATOM 664 O O . ARG A 1 84 ? 21.880 -0.477 10.650 1.00 81.06 84 ARG A O 1
ATOM 671 N N . VAL A 1 85 ? 20.550 -2.045 9.727 1.00 73.00 85 VAL A N 1
ATOM 672 C CA . VAL A 1 85 ? 19.310 -1.633 10.403 1.00 73.00 85 VAL A CA 1
ATOM 673 C C . VAL A 1 85 ? 19.157 -2.358 11.745 1.00 73.00 85 VAL A C 1
ATOM 675 O O . VAL A 1 85 ? 18.473 -1.856 12.630 1.00 73.00 85 VAL A O 1
ATOM 678 N N . GLU A 1 86 ? 19.842 -3.489 11.940 1.00 54.53 86 GLU A N 1
ATOM 679 C CA . GLU A 1 86 ? 19.928 -4.152 13.245 1.00 54.53 86 GLU A CA 1
ATOM 680 C C . GLU A 1 86 ? 20.853 -3.360 14.191 1.00 54.53 86 GLU A C 1
ATOM 682 O O . GLU A 1 86 ? 22.080 -3.354 14.042 1.00 54.53 86 GLU A O 1
ATOM 687 N N . ARG A 1 87 ? 20.244 -2.676 15.164 1.00 51.62 87 ARG A N 1
ATOM 688 C CA . ARG A 1 87 ? 20.860 -2.256 16.427 1.00 51.62 87 ARG A CA 1
ATOM 689 C C . ARG A 1 87 ? 20.001 -2.726 17.585 1.00 51.62 87 ARG A C 1
ATOM 691 O O . ARG A 1 87 ? 18.765 -2.577 17.478 1.00 51.62 87 ARG A O 1
#

Sequence (87 aa):
MPQDRDGFDAGLDVVLAEVRASLDLGRLSEFIHTWWLIACDSVKDPQGRTDAYERAAHVQELADAGQQIPRGDKSWRELLAERRVER

pLDDT: mean 91.98, std 8.07, range [51.62, 98.06]

Secondary structure (DSSP, 8-state):
-HHHHHHHHHHHHHHHHHHHHH--HHHHHHHHHHHHHHHHHHHH-HHHHHHHHHHHHHHHHHHHTTPPPPPPSS-HHHHHHHTT---